Protein AF-A0A0F8YVN4-F1 (afdb_monomer_lite)

Sequence (114 aa):
MRSVQVLDEYHEPMRQLLLVSPDTLPDVWGHTLDLLEEGKEYWEKWATLESIYRGIARGKIQLWLMNDEDEFLLAMLTQITKSPKGSVLKITWVGGVDVDDAIKLFFDYMELWA

Secondary structure (DSSP, 8-state):
---------------EEEEE-TTTHHHHHHHHHHHHHHTGGGTTTT--HHHHHHHHHTTSSEEEEEE-SS-EEEEEEEEEEEETTEEEEEEEEEEES-HHHHHHHHHHHHHTT-

Radius of gyration: 17.63 Å; chains: 1; bounding box: 31×27×71 Å

Organism: NCBI:txid412755

Structure (mmCIF, N/CA/C/O backbone):
data_AF-A0A0F8YVN4-F1
#
_entry.id   AF-A0A0F8YVN4-F1
#
loop_
_atom_site.group_PDB
_atom_site.id
_atom_site.type_symbol
_atom_site.label_atom_id
_atom_site.label_alt_id
_atom_site.label_comp_id
_atom_site.label_asym_id
_atom_site.label_entity_id
_atom_site.label_seq_id
_atom_site.pdbx_PDB_ins_code
_atom_site.Cartn_x
_atom_site.Cartn_y
_atom_site.Cartn_z
_atom_site.occupancy
_atom_site.B_iso_or_equiv
_atom_site.auth_seq_id
_atom_site.auth_comp_id
_atom_site.auth_asym_id
_atom_site.auth_atom_id
_atom_site.pdbx_PDB_model_num
ATOM 1 N N . MET A 1 1 ? 12.189 12.087 -54.866 1.00 39.12 1 MET A N 1
ATOM 2 C CA . MET A 1 1 ? 12.657 11.509 -53.592 1.00 39.12 1 MET A CA 1
ATOM 3 C C . MET A 1 1 ? 11.936 12.272 -52.484 1.00 39.12 1 MET A C 1
ATOM 5 O O . MET A 1 1 ? 12.259 13.428 -52.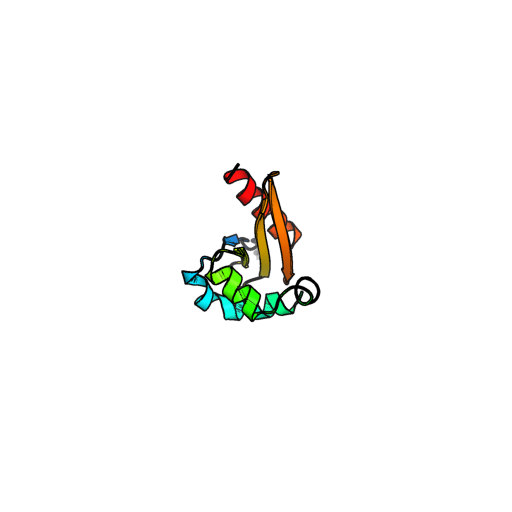264 1.00 39.12 1 MET A O 1
ATOM 9 N N . ARG A 1 2 ? 10.837 11.725 -51.943 1.00 37.06 2 ARG A N 1
ATOM 10 C CA . ARG A 1 2 ? 10.067 12.347 -50.850 1.00 37.06 2 ARG A CA 1
ATOM 11 C C . ARG A 1 2 ? 10.508 11.678 -49.555 1.00 37.06 2 ARG A C 1
ATOM 13 O O . ARG A 1 2 ? 10.359 10.467 -49.431 1.00 37.06 2 ARG A O 1
ATOM 20 N N . SER A 1 3 ? 11.087 12.458 -48.655 1.00 42.72 3 SER A N 1
ATOM 21 C CA . SER A 1 3 ? 11.450 12.026 -47.311 1.00 42.72 3 SER A CA 1
ATOM 22 C C . SER A 1 3 ? 10.173 11.710 -46.536 1.00 42.72 3 SER A C 1
ATOM 24 O O . SER A 1 3 ? 9.301 12.568 -46.413 1.00 42.72 3 SER A O 1
ATOM 26 N N . VAL A 1 4 ? 10.045 10.472 -46.066 1.00 45.59 4 VAL A N 1
ATOM 27 C CA . VAL A 1 4 ? 9.001 10.068 -45.122 1.00 45.59 4 VAL A CA 1
ATOM 28 C C . VAL A 1 4 ? 9.421 10.606 -43.757 1.00 45.59 4 VAL A C 1
ATOM 30 O O . VAL A 1 4 ? 10.449 10.194 -43.227 1.00 45.59 4 VAL A O 1
ATOM 33 N N . GLN A 1 5 ? 8.672 11.572 -43.226 1.00 51.09 5 GLN A N 1
ATOM 34 C CA . GLN A 1 5 ? 8.749 11.928 -41.813 1.00 51.09 5 GLN A CA 1
ATOM 35 C C . GLN A 1 5 ? 8.038 10.820 -41.039 1.00 51.09 5 GLN A C 1
ATOM 37 O O . GLN A 1 5 ? 6.819 10.692 -41.124 1.00 51.09 5 GLN A O 1
ATOM 42 N N . VAL A 1 6 ? 8.814 9.993 -40.343 1.00 51.91 6 VAL A N 1
ATOM 43 C CA . VAL A 1 6 ? 8.293 9.147 -39.270 1.00 51.91 6 VAL A CA 1
ATOM 44 C C . VAL A 1 6 ? 8.020 10.102 -38.116 1.00 51.91 6 VAL A C 1
ATOM 46 O O . VAL A 1 6 ? 8.949 10.636 -37.515 1.00 51.91 6 VAL A O 1
ATOM 49 N N . LEU A 1 7 ? 6.749 10.430 -37.911 1.00 49.06 7 LEU A N 1
ATOM 50 C CA . LEU A 1 7 ? 6.305 11.017 -36.659 1.00 49.06 7 LEU A CA 1
ATOM 51 C C . LEU A 1 7 ? 6.269 9.851 -35.673 1.00 49.06 7 LEU A C 1
ATOM 53 O O . LEU A 1 7 ? 5.391 9.001 -35.786 1.00 49.06 7 LEU A O 1
ATOM 57 N N . ASP A 1 8 ? 7.255 9.775 -34.780 1.00 49.19 8 ASP A N 1
ATOM 58 C CA . ASP A 1 8 ? 7.091 9.006 -33.549 1.00 49.19 8 ASP A CA 1
ATOM 59 C C . ASP A 1 8 ? 5.940 9.671 -32.791 1.00 49.19 8 ASP A C 1
ATOM 61 O O . ASP A 1 8 ? 6.083 10.753 -32.213 1.00 49.19 8 ASP A O 1
ATOM 65 N N . GLU A 1 9 ? 4.755 9.076 -32.890 1.00 51.44 9 GLU A N 1
ATOM 66 C CA . GLU A 1 9 ? 3.656 9.372 -31.988 1.00 51.44 9 GLU A CA 1
ATOM 67 C C . GLU A 1 9 ? 4.131 8.960 -30.593 1.00 51.44 9 GLU A C 1
ATOM 69 O O . GLU A 1 9 ? 4.215 7.776 -30.273 1.00 51.44 9 GLU A O 1
ATOM 74 N N . TYR A 1 10 ? 4.512 9.950 -29.782 1.00 47.62 10 TYR A N 1
ATOM 75 C CA . TYR A 1 10 ? 4.714 9.782 -28.348 1.00 47.62 10 TYR A CA 1
ATOM 76 C C . TYR A 1 10 ? 3.379 9.342 -27.741 1.00 47.62 10 TYR A C 1
ATOM 78 O O . TYR A 1 10 ? 2.558 10.167 -27.345 1.00 47.62 10 TYR A O 1
ATOM 86 N N . HIS A 1 11 ? 3.134 8.037 -27.717 1.00 58.78 11 HIS A N 1
ATOM 87 C CA . HIS A 1 11 ? 2.105 7.462 -26.876 1.00 58.78 11 HIS A CA 1
ATOM 88 C C . HIS A 1 11 ? 2.594 7.593 -25.436 1.00 58.78 11 HIS A C 1
ATOM 90 O O . HIS A 1 11 ? 3.549 6.926 -25.042 1.00 58.78 11 HIS A O 1
ATOM 96 N N . GLU A 1 12 ? 1.983 8.493 -24.663 1.00 64.75 12 GLU A N 1
ATOM 97 C CA . GLU A 1 12 ? 2.149 8.445 -23.213 1.00 64.75 12 GLU A CA 1
ATOM 98 C C . GLU A 1 12 ? 1.678 7.062 -22.741 1.00 64.75 12 GLU A C 1
ATOM 100 O O . GLU A 1 12 ? 0.552 6.667 -23.075 1.00 64.75 12 GLU A O 1
ATOM 105 N N . PRO A 1 13 ? 2.527 6.300 -22.029 1.00 69.50 13 PRO A N 1
ATOM 106 C CA . PRO A 1 13 ? 2.153 4.974 -21.576 1.00 69.50 13 PRO A CA 1
ATOM 107 C C . PRO A 1 13 ? 0.935 5.082 -20.658 1.00 69.50 13 PRO A C 1
ATOM 109 O O . PRO A 1 13 ? 0.867 5.946 -19.778 1.00 69.50 13 PRO A O 1
ATOM 112 N N . MET A 1 14 ? -0.059 4.224 -20.887 1.00 81.31 14 MET A N 1
ATOM 113 C CA . MET A 1 14 ? -1.305 4.254 -20.129 1.00 81.31 14 MET A CA 1
ATOM 114 C C . MET A 1 14 ? -1.043 3.824 -18.685 1.00 81.31 14 MET A C 1
ATOM 116 O O . MET A 1 14 ? -0.861 2.643 -18.402 1.00 81.31 14 MET A O 1
ATOM 120 N N . ARG A 1 15 ? -1.066 4.788 -17.764 1.00 87.31 15 ARG A N 1
ATOM 121 C CA . ARG A 1 15 ? -0.898 4.534 -16.330 1.00 87.31 15 ARG A CA 1
ATOM 122 C C . ARG A 1 15 ? -2.187 3.984 -15.742 1.00 87.31 15 ARG A C 1
ATOM 124 O O . ARG A 1 15 ? -3.263 4.550 -15.941 1.00 87.31 15 ARG A O 1
ATOM 131 N N . GLN A 1 16 ? -2.075 2.900 -14.987 1.00 89.12 16 GLN A N 1
ATOM 132 C CA . GLN A 1 16 ? -3.194 2.307 -14.265 1.00 89.12 16 GLN A CA 1
ATOM 133 C C . GLN A 1 16 ? -2.850 2.203 -12.788 1.00 89.12 16 GLN A C 1
ATOM 135 O O . GLN A 1 16 ? -1.752 1.797 -12.423 1.00 89.12 16 GLN A O 1
ATOM 140 N N . LEU A 1 17 ? -3.805 2.574 -11.934 1.00 91.38 17 LEU A N 1
ATOM 141 C CA . LEU A 1 17 ? -3.709 2.371 -10.494 1.00 91.38 17 LEU A CA 1
ATOM 142 C C . LEU A 1 17 ? -4.615 1.205 -10.097 1.00 91.38 17 LEU A C 1
ATOM 144 O O . LEU A 1 17 ? -5.813 1.205 -10.391 1.00 91.38 17 LEU A O 1
ATOM 148 N N . LEU A 1 18 ? -4.030 0.222 -9.422 1.00 91.75 18 LEU A N 1
ATOM 149 C CA . LEU A 1 18 ? -4.662 -1.038 -9.058 1.00 91.75 18 LEU A CA 1
ATOM 150 C C . LEU A 1 18 ? -4.693 -1.190 -7.538 1.00 91.75 18 LEU A C 1
ATOM 152 O O . LEU A 1 18 ? -3.660 -1.114 -6.872 1.00 91.75 18 LEU A O 1
ATOM 156 N N . LEU A 1 19 ? -5.876 -1.467 -6.986 1.00 93.75 19 LEU A N 1
ATOM 157 C CA . LEU A 1 19 ? -6.002 -1.946 -5.611 1.00 93.75 19 LEU A CA 1
ATOM 158 C C . LEU A 1 19 ? -5.725 -3.451 -5.583 1.00 93.75 19 LEU A C 1
ATOM 160 O O . LEU A 1 19 ? -6.491 -4.243 -6.132 1.00 93.75 19 LEU A O 1
ATOM 164 N N . VAL A 1 20 ? -4.655 -3.853 -4.904 1.00 94.44 20 VAL A N 1
ATOM 165 C CA . VAL A 1 20 ? -4.270 -5.261 -4.792 1.00 94.44 20 VAL A CA 1
ATOM 166 C C . VAL A 1 20 ? -5.216 -5.977 -3.832 1.00 94.44 20 VAL A C 1
ATOM 168 O O . VAL A 1 20 ? -5.323 -5.631 -2.651 1.00 94.44 20 VAL A O 1
ATOM 171 N N . SER A 1 21 ? -5.893 -7.008 -4.335 1.00 93.44 21 SER A N 1
ATOM 172 C CA . SER A 1 21 ? -6.716 -7.886 -3.505 1.00 93.44 21 SER A CA 1
ATOM 173 C C . SER A 1 21 ? -5.842 -8.845 -2.679 1.00 93.44 21 SER A C 1
ATOM 175 O O . SER A 1 21 ? -4.734 -9.187 -3.107 1.00 93.44 21 SER A O 1
ATOM 177 N N . PRO A 1 22 ? -6.319 -9.338 -1.520 1.00 93.12 22 PRO A N 1
ATOM 178 C CA . PRO A 1 22 ? -5.582 -10.328 -0.734 1.00 93.12 22 PRO A CA 1
ATOM 179 C C . PRO A 1 22 ? -5.213 -11.597 -1.515 1.00 93.12 22 PRO A C 1
ATOM 181 O O . PRO A 1 22 ? -4.143 -12.153 -1.280 1.00 93.12 22 PRO A O 1
ATOM 184 N N . ASP A 1 23 ? -6.062 -12.024 -2.452 1.00 93.88 23 ASP A N 1
ATOM 185 C CA . ASP A 1 23 ? -5.863 -13.253 -3.228 1.00 93.88 23 ASP A CA 1
ATOM 186 C C . ASP A 1 23 ? -4.768 -13.097 -4.292 1.00 93.88 23 ASP A C 1
ATOM 188 O O . ASP A 1 23 ? -4.030 -14.038 -4.556 1.00 93.88 23 ASP A O 1
ATOM 192 N N . THR A 1 24 ? -4.622 -11.894 -4.856 1.00 93.88 24 THR A N 1
ATOM 193 C CA . THR A 1 24 ? -3.581 -11.552 -5.844 1.00 93.88 24 THR A CA 1
ATOM 194 C C . THR A 1 24 ? -2.249 -11.162 -5.206 1.00 93.88 24 THR A C 1
ATOM 196 O O . THR A 1 24 ? -1.236 -11.054 -5.893 1.00 93.88 24 THR A O 1
ATOM 199 N N . LEU A 1 25 ? -2.230 -10.914 -3.891 1.00 95.06 25 L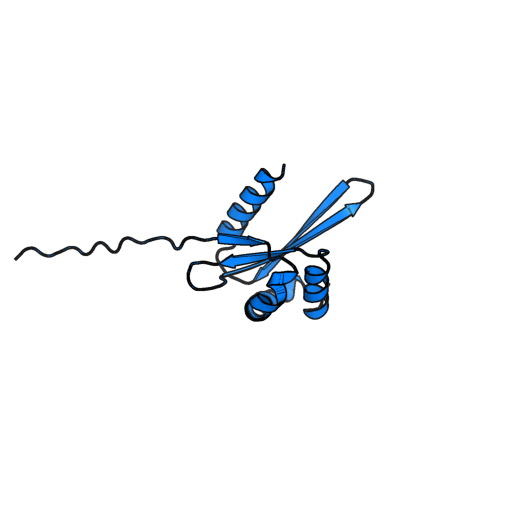EU A N 1
ATOM 200 C CA . LEU A 1 25 ? -1.042 -10.448 -3.179 1.00 95.06 25 LEU A CA 1
ATOM 201 C C . LEU A 1 25 ? 0.186 -11.359 -3.375 1.00 95.06 25 LEU A C 1
ATOM 203 O O . LEU A 1 25 ? 1.258 -10.805 -3.605 1.00 95.06 25 LEU A O 1
ATOM 207 N N . PRO A 1 26 ? 0.096 -12.706 -3.300 1.00 95.19 26 PRO A N 1
ATOM 208 C CA . PRO A 1 26 ? 1.267 -13.569 -3.472 1.00 95.19 26 PRO A CA 1
ATOM 209 C C . PRO A 1 26 ? 1.959 -13.408 -4.830 1.00 95.19 26 PRO A C 1
ATOM 211 O O . PRO A 1 26 ? 3.183 -13.510 -4.885 1.00 95.19 26 PRO A O 1
ATOM 214 N N . ASP A 1 27 ? 1.196 -13.121 -5.886 1.00 93.62 27 ASP A N 1
ATOM 215 C CA . ASP A 1 27 ? 1.707 -13.027 -7.257 1.00 93.62 27 ASP A CA 1
ATOM 216 C C . ASP A 1 27 ? 2.470 -11.719 -7.496 1.00 93.62 27 ASP A C 1
ATOM 218 O O . ASP A 1 27 ? 3.479 -11.696 -8.195 1.00 93.62 27 ASP A O 1
ATOM 222 N N . VAL A 1 28 ? 2.021 -10.626 -6.871 1.00 93.06 28 VAL A N 1
ATOM 223 C CA . VAL A 1 28 ? 2.620 -9.291 -7.045 1.00 93.06 28 VAL A CA 1
ATOM 224 C C . VAL A 1 28 ? 3.620 -8.923 -5.950 1.00 93.06 28 VAL A C 1
ATOM 226 O O . VAL A 1 28 ? 4.315 -7.910 -6.059 1.00 93.06 28 VAL A O 1
ATOM 229 N N . TRP A 1 29 ? 3.715 -9.722 -4.881 1.00 93.69 29 TRP A N 1
ATOM 230 C CA . TRP A 1 29 ? 4.526 -9.369 -3.716 1.00 93.69 29 TRP A CA 1
ATOM 231 C C . TRP A 1 29 ? 6.006 -9.202 -4.054 1.00 93.69 29 TRP A C 1
ATOM 233 O O . TRP A 1 29 ? 6.632 -8.284 -3.539 1.00 93.69 29 TRP A O 1
ATOM 243 N N . GLY A 1 30 ? 6.548 -10.037 -4.947 1.00 91.44 30 GLY A N 1
ATOM 244 C CA . GLY A 1 30 ? 7.943 -9.934 -5.386 1.00 91.44 30 GLY A CA 1
ATOM 245 C C . GLY A 1 30 ? 8.278 -8.546 -5.934 1.00 91.44 30 GLY A C 1
ATOM 246 O O . GLY A 1 30 ? 9.200 -7.911 -5.443 1.00 91.44 30 GLY A O 1
ATOM 247 N N . HIS A 1 31 ? 7.465 -8.041 -6.863 1.00 88.44 31 HIS A N 1
ATOM 248 C CA . HIS A 1 31 ? 7.624 -6.697 -7.432 1.00 88.44 31 HIS A CA 1
ATOM 249 C C . HIS A 1 31 ? 7.348 -5.585 -6.415 1.00 88.44 31 HIS A C 1
ATOM 251 O O . HIS A 1 31 ? 7.961 -4.523 -6.441 1.00 88.44 31 HIS A O 1
ATOM 257 N N . THR A 1 32 ? 6.423 -5.839 -5.490 1.00 91.62 32 THR A N 1
ATOM 258 C CA . THR A 1 32 ? 6.080 -4.887 -4.432 1.00 91.62 32 THR A CA 1
ATOM 259 C C . THR A 1 32 ? 7.247 -4.677 -3.466 1.00 91.62 32 THR A C 1
ATOM 261 O O . THR A 1 32 ? 7.409 -3.578 -2.949 1.00 91.62 32 THR A O 1
ATOM 264 N N . LEU A 1 33 ? 8.052 -5.708 -3.191 1.00 92.81 33 LEU A N 1
ATOM 265 C CA . LEU A 1 33 ? 9.142 -5.633 -2.216 1.00 92.81 33 LEU A CA 1
ATOM 266 C C . LEU A 1 33 ? 10.193 -4.585 -2.576 1.00 92.81 33 LEU A C 1
ATOM 268 O O . LEU A 1 33 ? 10.606 -3.844 -1.686 1.00 92.81 33 LEU A O 1
ATOM 272 N N . ASP A 1 34 ? 10.582 -4.504 -3.848 1.00 89.94 34 ASP A N 1
ATOM 273 C CA . ASP A 1 34 ? 11.594 -3.549 -4.306 1.00 89.94 34 ASP A CA 1
ATOM 274 C C . ASP A 1 34 ? 11.105 -2.110 -4.087 1.00 89.94 34 ASP A C 1
ATOM 276 O O . ASP A 1 34 ? 11.761 -1.323 -3.404 1.00 89.94 34 ASP A O 1
ATOM 280 N N . LEU A 1 35 ? 9.873 -1.821 -4.516 1.00 92.62 35 LEU A N 1
ATOM 281 C CA . LEU A 1 35 ? 9.214 -0.532 -4.282 1.00 92.62 35 LEU A CA 1
ATOM 282 C C . LEU A 1 35 ? 8.998 -0.246 -2.789 1.00 92.62 35 LEU A C 1
ATOM 284 O O . LEU A 1 35 ? 9.047 0.906 -2.362 1.00 92.62 35 LEU A O 1
ATOM 288 N N . LEU A 1 36 ? 8.749 -1.276 -1.969 1.00 91.62 36 LEU A N 1
ATOM 289 C CA . LEU A 1 36 ? 8.598 -1.092 -0.528 1.00 91.62 36 LEU A CA 1
ATOM 290 C C . LEU A 1 36 ? 9.927 -0.705 0.139 1.00 91.62 36 LEU A C 1
ATOM 292 O O . LEU A 1 36 ? 9.945 0.136 1.038 1.00 91.62 36 LEU A O 1
ATOM 296 N N . GLU A 1 37 ? 11.034 -1.325 -0.265 1.00 91.31 37 GLU A N 1
ATOM 297 C CA . GLU A 1 37 ? 12.361 -1.015 0.273 1.00 91.31 37 GLU A CA 1
ATOM 298 C C . GLU A 1 37 ? 12.858 0.375 -0.162 1.00 91.31 37 GLU A C 1
ATOM 300 O O . GLU A 1 37 ? 13.555 1.023 0.620 1.00 91.31 37 GLU A O 1
ATOM 305 N N . GLU A 1 38 ? 12.463 0.886 -1.334 1.00 90.56 38 GLU A N 1
ATOM 306 C CA . GLU A 1 38 ? 12.866 2.222 -1.809 1.00 90.56 38 GLU A CA 1
ATOM 307 C C . GLU A 1 38 ? 12.513 3.358 -0.837 1.00 90.56 38 GLU A C 1
ATOM 309 O O . GLU A 1 38 ? 13.354 4.207 -0.546 1.00 90.56 38 GLU A O 1
ATOM 314 N N . GLY A 1 39 ? 11.306 3.373 -0.277 1.00 87.56 39 GLY A N 1
ATOM 315 C CA . GLY A 1 39 ? 10.889 4.356 0.736 1.00 87.56 39 GLY A CA 1
ATOM 316 C C . GLY A 1 39 ? 10.657 3.718 2.091 1.00 87.56 39 GLY A C 1
ATOM 317 O O . GLY A 1 39 ? 9.750 4.086 2.845 1.00 87.56 39 GLY A O 1
ATOM 318 N N . LYS A 1 40 ? 11.550 2.793 2.437 1.00 90.56 40 LYS A N 1
ATOM 319 C CA . LYS A 1 40 ? 11.726 2.243 3.780 1.00 90.56 40 LYS A CA 1
ATOM 320 C C . LYS A 1 40 ? 11.664 3.28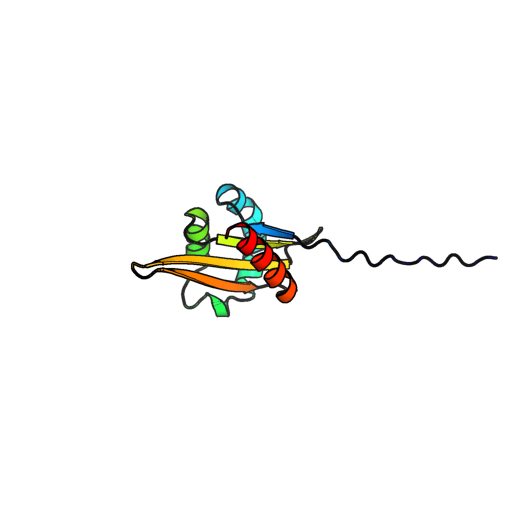8 4.889 1.00 90.56 40 LYS A C 1
ATOM 322 O O . LYS A 1 40 ? 11.011 3.058 5.908 1.00 90.56 40 LYS A O 1
ATOM 327 N N . GLU A 1 41 ? 12.257 4.462 4.675 1.00 89.88 41 GLU A N 1
ATOM 328 C CA . GLU A 1 41 ? 12.263 5.566 5.643 1.00 89.88 41 GLU A CA 1
ATOM 329 C C . GLU A 1 41 ? 10.852 6.021 6.080 1.00 89.88 41 GLU A C 1
ATOM 331 O O . GLU A 1 41 ? 10.677 6.519 7.199 1.00 89.88 41 GLU A O 1
ATOM 336 N N . TYR A 1 42 ? 9.831 5.800 5.241 1.00 87.12 42 TYR A N 1
ATOM 337 C CA . TYR A 1 42 ? 8.444 6.201 5.490 1.00 87.12 42 TYR A CA 1
ATOM 338 C C . TYR A 1 42 ? 7.625 5.179 6.287 1.00 87.12 42 TYR A C 1
ATOM 340 O O . TYR A 1 42 ? 6.570 5.540 6.818 1.00 87.12 42 TYR A O 1
ATOM 348 N N . TRP A 1 43 ? 8.083 3.927 6.423 1.00 88.81 43 TRP A N 1
ATOM 349 C CA . TRP A 1 43 ? 7.343 2.878 7.150 1.00 88.81 43 TRP A CA 1
ATOM 350 C C . TRP A 1 43 ? 8.166 2.027 8.132 1.00 88.81 43 TRP A C 1
ATOM 352 O O . TRP A 1 43 ? 7.568 1.359 8.983 1.00 88.81 43 TRP A O 1
ATOM 362 N N . GLU A 1 44 ? 9.496 2.092 8.131 1.00 93.19 44 GLU A N 1
ATOM 363 C CA . GLU A 1 44 ? 10.323 1.208 8.969 1.00 93.19 44 GLU A CA 1
ATOM 364 C C . GLU A 1 44 ? 10.184 1.457 10.479 1.00 93.19 44 GLU A C 1
ATOM 366 O O . GLU A 1 44 ? 10.315 0.538 11.284 1.00 93.19 44 GLU A O 1
ATOM 371 N N . LYS A 1 45 ? 9.861 2.688 10.900 1.00 91.19 45 LYS A N 1
ATOM 372 C CA . LYS A 1 45 ? 9.698 3.012 12.332 1.00 91.19 45 LYS A CA 1
ATOM 373 C C . LYS A 1 45 ? 8.406 2.454 12.930 1.00 91.19 45 LYS A C 1
ATOM 375 O O . LYS A 1 45 ? 8.250 2.450 14.149 1.00 91.19 45 LYS A O 1
ATOM 380 N N . TRP A 1 46 ? 7.461 2.033 12.091 1.00 89.50 46 TRP A N 1
ATOM 381 C CA . TRP A 1 46 ? 6.099 1.677 12.498 1.00 89.50 46 TRP A CA 1
ATOM 382 C C . TRP A 1 46 ? 5.718 0.254 12.075 1.00 89.50 46 TRP A C 1
ATOM 384 O O . TRP A 1 46 ? 4.753 -0.295 12.609 1.00 89.50 46 TRP A O 1
ATOM 394 N N . ALA A 1 47 ? 6.436 -0.338 11.119 1.00 91.81 47 ALA A N 1
ATOM 395 C CA . ALA A 1 47 ? 6.106 -1.626 10.535 1.00 91.81 47 ALA A CA 1
ATOM 396 C C . ALA A 1 47 ? 7.353 -2.385 10.055 1.00 91.81 47 ALA A C 1
ATOM 398 O O . ALA A 1 47 ? 8.411 -1.810 9.824 1.00 91.81 47 ALA A O 1
ATOM 399 N N . THR A 1 48 ? 7.198 -3.694 9.881 1.00 94.81 48 THR A N 1
ATOM 400 C CA . THR A 1 48 ? 8.135 -4.551 9.151 1.00 94.81 48 THR A CA 1
ATOM 401 C C . THR A 1 48 ? 7.478 -4.978 7.841 1.00 94.81 48 THR A C 1
ATOM 403 O O . THR A 1 48 ? 6.249 -4.986 7.750 1.00 94.81 48 THR A O 1
ATOM 406 N N . LEU A 1 49 ? 8.252 -5.409 6.841 1.00 94.56 49 LEU A N 1
ATOM 407 C CA . LEU A 1 49 ? 7.679 -5.975 5.609 1.00 94.56 49 LEU A CA 1
ATOM 408 C C . 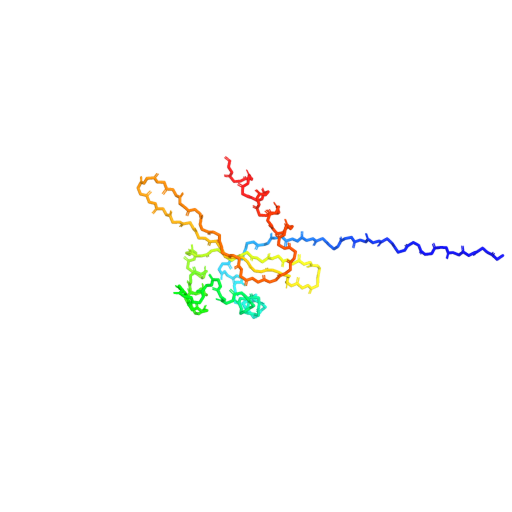LEU A 1 49 ? 6.701 -7.123 5.898 1.00 94.56 49 LEU A C 1
ATOM 410 O O . LEU A 1 49 ? 5.634 -7.204 5.296 1.00 94.56 49 LEU A O 1
ATOM 414 N N . GLU A 1 50 ? 7.019 -7.972 6.879 1.00 95.75 50 GLU A N 1
ATOM 415 C CA . GLU A 1 50 ? 6.124 -9.046 7.310 1.00 95.75 50 GLU A CA 1
ATOM 416 C C . GLU A 1 50 ? 4.810 -8.502 7.898 1.00 95.75 50 GLU A C 1
ATOM 418 O O . GLU A 1 50 ? 3.733 -9.040 7.617 1.00 95.75 50 GLU A O 1
ATOM 423 N N . SER A 1 51 ? 4.861 -7.441 8.713 1.00 95.38 51 SER A N 1
ATOM 424 C CA . SER A 1 51 ? 3.645 -6.854 9.281 1.00 95.38 51 SER A CA 1
ATOM 425 C C . SER A 1 51 ? 2.808 -6.136 8.221 1.00 95.38 51 SER A C 1
ATOM 427 O O . SER A 1 51 ? 1.579 -6.214 8.292 1.00 95.38 51 SER A O 1
ATOM 429 N N . ILE A 1 52 ? 3.448 -5.526 7.215 1.00 95.31 52 ILE A N 1
ATOM 430 C CA . ILE A 1 52 ? 2.792 -4.949 6.034 1.00 95.31 52 ILE A CA 1
ATOM 431 C C . ILE A 1 52 ? 2.083 -6.053 5.248 1.00 95.31 52 ILE A C 1
ATOM 433 O O . ILE A 1 52 ? 0.865 -5.981 5.088 1.00 95.31 52 ILE A O 1
ATOM 437 N N . TYR A 1 53 ? 2.795 -7.116 4.861 1.00 96.12 53 TYR A N 1
ATOM 438 C CA . TYR A 1 53 ? 2.231 -8.256 4.132 1.00 96.12 53 TYR A CA 1
ATOM 439 C C . TYR A 1 53 ? 1.012 -8.845 4.847 1.00 96.12 53 TYR A C 1
ATOM 441 O O . TYR A 1 53 ? -0.078 -8.953 4.285 1.00 96.12 53 TYR A O 1
ATOM 449 N N . ARG A 1 54 ? 1.161 -9.168 6.140 1.00 96.50 54 ARG A N 1
ATOM 450 C CA . ARG A 1 54 ? 0.063 -9.698 6.963 1.00 96.50 54 ARG A CA 1
ATOM 451 C C . ARG A 1 54 ? -1.078 -8.691 7.113 1.00 96.50 54 ARG A C 1
ATOM 453 O O . ARG A 1 54 ? -2.224 -9.101 7.285 1.00 96.50 54 ARG A O 1
ATOM 460 N N . GLY A 1 55 ? -0.777 -7.395 7.118 1.00 95.38 55 GLY A N 1
ATOM 461 C CA . GLY A 1 55 ? -1.765 -6.323 7.150 1.00 95.38 55 GLY A CA 1
ATOM 462 C C . GLY A 1 55 ? -2.615 -6.300 5.884 1.00 95.38 55 GLY A C 1
ATOM 463 O O . GLY A 1 55 ? -3.841 -6.246 5.996 1.00 95.38 55 GLY A O 1
ATOM 464 N N . ILE A 1 56 ? -1.979 -6.425 4.717 1.00 95.81 56 ILE A N 1
ATOM 465 C CA . ILE A 1 56 ? -2.649 -6.471 3.412 1.00 95.81 56 ILE A CA 1
ATOM 466 C C . ILE A 1 56 ? -3.485 -7.744 3.282 1.00 95.81 56 ILE A C 1
ATOM 468 O O . ILE A 1 56 ? -4.690 -7.670 3.060 1.00 95.81 56 ILE A O 1
ATOM 472 N N . ALA A 1 57 ? -2.892 -8.907 3.565 1.00 96.06 57 ALA A N 1
ATOM 473 C CA . ALA A 1 57 ? -3.577 -10.201 3.506 1.00 96.06 57 ALA A CA 1
ATOM 474 C C . ALA A 1 57 ? -4.821 -10.282 4.417 1.00 96.06 57 ALA A C 1
ATOM 476 O O . ALA A 1 57 ? -5.730 -11.070 4.179 1.00 96.06 57 ALA A O 1
ATOM 477 N N . ARG A 1 58 ? -4.875 -9.473 5.484 1.00 95.25 58 ARG A N 1
ATOM 478 C CA . ARG A 1 58 ? -6.010 -9.408 6.423 1.00 95.25 58 ARG A CA 1
ATOM 479 C C . ARG A 1 58 ? -6.981 -8.259 6.134 1.00 95.25 58 ARG A C 1
ATOM 481 O O . ARG A 1 58 ? -7.869 -8.025 6.952 1.00 95.25 58 ARG A O 1
ATOM 488 N N . GLY A 1 59 ? -6.781 -7.503 5.054 1.00 92.62 59 GLY A N 1
ATOM 489 C CA . GLY A 1 59 ? -7.590 -6.329 4.709 1.00 92.62 59 GLY A CA 1
ATOM 490 C C . GLY A 1 59 ? -7.475 -5.169 5.705 1.00 92.62 59 GLY A C 1
ATOM 491 O O . GLY A 1 59 ? -8.358 -4.319 5.773 1.00 92.62 59 GLY A O 1
ATOM 492 N N . LYS A 1 60 ? -6.416 -5.138 6.526 1.00 93.12 60 LYS A N 1
ATOM 493 C CA . LYS A 1 60 ? -6.145 -4.039 7.471 1.00 93.12 60 LYS A CA 1
ATOM 494 C C . LYS A 1 60 ? -5.352 -2.903 6.834 1.00 93.12 60 LYS A C 1
ATOM 496 O O . LYS A 1 60 ? -5.395 -1.785 7.339 1.00 93.12 60 LYS A O 1
ATOM 501 N N . ILE A 1 61 ? -4.600 -3.223 5.789 1.00 95.12 61 ILE A N 1
ATOM 502 C CA . ILE A 1 61 ? -3.838 -2.303 4.952 1.00 95.12 61 ILE A CA 1
ATOM 503 C C . ILE A 1 61 ? -4.283 -2.576 3.518 1.00 95.12 61 ILE A C 1
ATOM 505 O O . ILE A 1 61 ? -4.536 -3.719 3.153 1.00 95.12 61 ILE A O 1
ATOM 509 N N . GLN A 1 62 ? -4.406 -1.530 2.722 1.00 95.62 62 GLN A N 1
ATOM 510 C CA . GLN A 1 62 ? -4.675 -1.610 1.296 1.00 95.62 62 GLN A CA 1
ATOM 511 C C . GLN A 1 62 ? -3.384 -1.265 0.563 1.00 95.62 62 GLN A C 1
ATOM 513 O O . GLN A 1 62 ? -2.805 -0.207 0.817 1.00 95.62 62 GLN A O 1
ATOM 518 N N . LEU A 1 63 ? -2.935 -2.166 -0.306 1.00 95.50 63 LEU A N 1
ATOM 519 C CA . LEU A 1 63 ? -1.808 -1.937 -1.199 1.00 95.50 63 LEU A CA 1
ATOM 520 C C . LEU A 1 63 ? -2.340 -1.467 -2.548 1.00 95.50 63 LEU A C 1
ATOM 522 O O . LEU A 1 63 ? -3.181 -2.131 -3.149 1.00 95.50 63 LEU A O 1
ATOM 526 N N . TRP A 1 64 ? -1.819 -0.341 -3.002 1.00 95.38 64 TRP A N 1
ATOM 527 C CA . TRP A 1 64 ? -2.058 0.217 -4.318 1.00 95.38 64 TRP A CA 1
ATOM 528 C C . TRP A 1 64 ? -0.767 0.129 -5.114 1.00 95.38 64 TRP A C 1
ATOM 530 O O . TRP A 1 64 ? 0.282 0.551 -4.622 1.00 95.38 64 TRP A O 1
ATOM 540 N N . LEU A 1 65 ? -0.855 -0.415 -6.320 1.00 94.19 65 LEU A N 1
ATOM 541 C CA . LEU A 1 65 ? 0.250 -0.453 -7.265 1.00 94.19 65 LEU A CA 1
ATOM 542 C C . LEU A 1 65 ? -0.128 0.368 -8.490 1.00 94.19 65 LEU A C 1
ATOM 544 O O . LEU A 1 65 ? -1.241 0.228 -8.998 1.00 94.19 65 LEU A O 1
ATOM 548 N N . MET A 1 66 ? 0.781 1.225 -8.939 1.00 93.25 66 MET A N 1
ATOM 549 C CA . MET A 1 66 ? 0.674 1.852 -10.250 1.00 93.25 66 MET A CA 1
ATOM 550 C C . MET A 1 66 ? 1.588 1.113 -11.212 1.00 93.25 66 MET A C 1
ATOM 552 O O . MET A 1 66 ? 2.734 0.824 -10.867 1.00 93.25 66 MET A O 1
ATOM 556 N N . ASN A 1 67 ? 1.093 0.832 -12.405 1.00 91.25 67 ASN A N 1
ATOM 557 C CA . ASN A 1 67 ? 1.870 0.243 -13.481 1.00 91.25 67 ASN A CA 1
ATOM 558 C C . ASN A 1 67 ? 1.634 0.990 -14.791 1.00 91.25 67 ASN A C 1
ATOM 560 O O . ASN A 1 67 ? 0.621 1.679 -14.957 1.00 91.25 67 ASN A O 1
ATOM 564 N N . ASP A 1 68 ? 2.569 0.816 -15.711 1.00 88.44 68 ASP A N 1
ATOM 565 C CA . ASP A 1 68 ? 2.329 0.989 -17.137 1.00 88.44 68 ASP A CA 1
ATOM 566 C C . ASP A 1 68 ? 2.196 -0.387 -17.822 1.00 88.44 68 ASP A C 1
ATOM 568 O O . ASP A 1 68 ? 1.851 -1.380 -17.171 1.00 88.44 68 ASP A O 1
ATOM 572 N N . GLU A 1 69 ? 2.379 -0.446 -19.143 1.00 80.44 69 GLU A N 1
ATOM 573 C CA . GLU A 1 69 ? 2.263 -1.690 -19.912 1.00 80.44 69 GLU A CA 1
ATOM 574 C C . GLU A 1 69 ? 3.338 -2.728 -19.543 1.00 80.44 69 GLU A C 1
ATOM 576 O O . GLU A 1 69 ? 3.086 -3.926 -19.695 1.00 80.44 69 GLU A O 1
ATOM 581 N N . ASP A 1 70 ? 4.488 -2.293 -19.018 1.00 79.81 70 ASP A N 1
ATOM 582 C CA . ASP A 1 70 ? 5.688 -3.120 -18.888 1.00 79.81 70 ASP A CA 1
ATOM 583 C C . ASP A 1 70 ? 6.081 -3.394 -17.426 1.00 79.81 70 ASP A C 1
ATOM 585 O O . ASP A 1 70 ? 6.584 -4.484 -17.126 1.00 79.81 70 ASP A O 1
ATOM 589 N N . GLU A 1 71 ? 5.850 -2.457 -16.496 1.00 88.25 71 GLU A N 1
ATOM 590 C CA . GLU A 1 71 ? 6.330 -2.594 -15.116 1.00 88.25 71 GLU A CA 1
ATOM 591 C C . GLU A 1 71 ? 5.492 -1.887 -14.036 1.00 88.25 71 GLU A C 1
ATOM 593 O O . GLU A 1 71 ? 4.667 -1.008 -14.290 1.00 88.25 71 GLU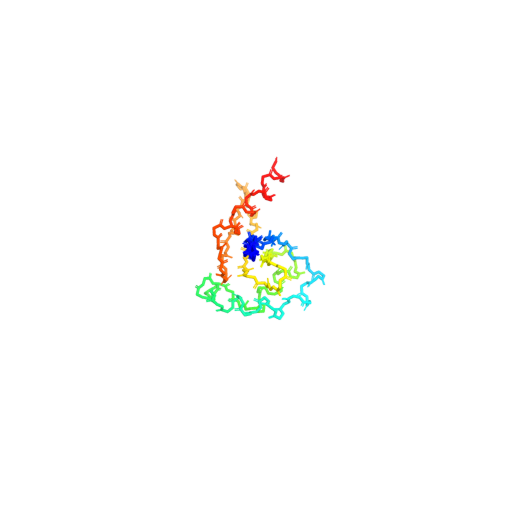 A O 1
ATOM 598 N N . PHE A 1 72 ? 5.713 -2.289 -12.777 1.00 91.25 72 PHE A N 1
ATOM 599 C CA . PHE A 1 72 ? 5.178 -1.581 -11.615 1.00 91.25 72 PHE A CA 1
ATOM 600 C C . PHE A 1 72 ? 6.060 -0.378 -11.293 1.00 91.25 72 PHE A C 1
ATOM 602 O O . PHE A 1 72 ? 7.219 -0.526 -10.918 1.00 91.25 72 PHE A O 1
ATOM 609 N N . LEU A 1 73 ? 5.469 0.807 -11.383 1.00 91.19 73 LEU A N 1
ATOM 610 C CA . LEU A 1 73 ? 6.151 2.086 -11.239 1.00 91.19 73 LEU A CA 1
ATOM 611 C C . LEU A 1 73 ? 6.086 2.641 -9.823 1.00 91.19 73 LEU A C 1
ATOM 613 O O . LEU A 1 73 ? 6.929 3.459 -9.469 1.00 91.19 73 LEU A O 1
ATOM 617 N N . LEU A 1 74 ? 5.066 2.272 -9.037 1.00 92.88 74 LEU A N 1
ATOM 618 C CA . LEU A 1 74 ? 4.836 2.853 -7.714 1.00 92.88 74 LEU A CA 1
ATOM 619 C C . LEU A 1 74 ? 4.068 1.923 -6.779 1.00 92.88 74 LEU A C 1
ATOM 621 O O . LEU A 1 74 ? 3.134 1.235 -7.193 1.00 92.88 74 LEU A O 1
ATOM 625 N N . ALA A 1 75 ? 4.414 1.984 -5.490 1.00 94.44 75 ALA A N 1
ATOM 626 C CA . ALA A 1 75 ? 3.664 1.364 -4.405 1.00 94.44 75 ALA A CA 1
ATOM 627 C C . ALA A 1 75 ? 3.193 2.397 -3.371 1.00 94.44 75 ALA A C 1
ATOM 629 O O . ALA A 1 75 ? 3.965 3.191 -2.821 1.00 94.44 75 ALA A O 1
ATOM 630 N N . MET A 1 76 ? 1.904 2.334 -3.044 1.00 94.38 76 MET A N 1
ATOM 631 C CA . MET A 1 76 ? 1.275 3.137 -2.002 1.00 94.38 76 MET A CA 1
ATOM 632 C C . MET A 1 76 ? 0.495 2.241 -1.044 1.00 94.38 76 MET A C 1
ATOM 634 O O . MET A 1 76 ? -0.233 1.335 -1.441 1.00 94.38 76 MET A O 1
ATOM 638 N N . LEU A 1 77 ? 0.600 2.534 0.248 1.00 94.19 77 LEU A N 1
ATOM 639 C CA . LEU A 1 77 ? -0.184 1.886 1.286 1.00 94.19 77 LEU A CA 1
ATOM 640 C C . LEU A 1 77 ? -1.234 2.850 1.816 1.00 94.19 77 LEU A C 1
ATOM 642 O O . LEU A 1 77 ? -0.952 4.012 2.108 1.00 94.19 77 LEU A O 1
ATOM 646 N N . THR A 1 78 ? -2.443 2.349 2.018 1.00 94.25 78 THR A N 1
ATOM 647 C CA . THR A 1 78 ? -3.488 3.093 2.718 1.00 94.25 78 THR A CA 1
ATOM 648 C C . THR A 1 78 ? -4.083 2.268 3.845 1.00 94.25 78 THR A C 1
ATOM 650 O O . THR A 1 78 ? -4.071 1.036 3.833 1.00 94.25 78 THR A O 1
ATOM 653 N N . GLN A 1 79 ? -4.567 2.952 4.873 1.00 93.50 79 GLN A N 1
ATOM 654 C CA . GLN A 1 79 ? -5.206 2.323 6.016 1.00 93.50 79 GLN A CA 1
ATOM 655 C C . GLN A 1 79 ? -6.327 3.213 6.532 1.00 93.50 79 GLN A C 1
ATOM 657 O O . GLN A 1 79 ? -6.115 4.387 6.835 1.00 93.50 79 GLN A O 1
ATOM 662 N N . ILE A 1 80 ? -7.509 2.628 6.711 1.00 91.44 80 ILE A N 1
ATOM 663 C CA . ILE A 1 80 ? -8.649 3.308 7.321 1.00 91.44 80 ILE A CA 1
ATOM 664 C C . ILE A 1 80 ? -8.739 2.894 8.788 1.00 91.44 80 ILE A C 1
ATOM 666 O O . ILE A 1 80 ? -8.985 1.733 9.114 1.00 91.44 80 ILE A O 1
ATOM 670 N N . THR A 1 81 ? -8.578 3.861 9.686 1.00 90.38 81 THR A N 1
ATOM 671 C CA . THR A 1 81 ? -8.781 3.666 11.124 1.00 90.38 81 THR A CA 1
ATOM 672 C C . THR A 1 81 ? -10.111 4.276 11.532 1.00 90.38 81 THR A C 1
ATOM 674 O O . THR A 1 81 ? -10.311 5.485 11.427 1.00 90.38 81 THR A O 1
ATOM 677 N N . LYS A 1 82 ? -11.033 3.442 12.016 1.00 89.56 82 LYS A N 1
ATOM 678 C CA . LYS A 1 82 ? -12.321 3.900 12.545 1.00 89.56 82 LYS A CA 1
ATOM 679 C C . LYS A 1 82 ? -12.167 4.292 14.012 1.00 89.56 82 LYS A C 1
ATOM 681 O O . LYS A 1 82 ? -11.650 3.519 14.814 1.00 89.56 82 LYS A O 1
ATOM 686 N N . SER A 1 83 ? -12.648 5.477 14.364 1.00 90.00 83 SER A N 1
ATOM 687 C CA . SER A 1 83 ? -12.749 5.959 15.740 1.00 90.00 83 SER A CA 1
ATOM 688 C C . SER A 1 83 ? -14.195 6.369 16.042 1.00 90.00 83 SER A C 1
ATOM 690 O O . SER A 1 83 ? -14.956 6.642 15.110 1.00 90.00 83 SER A O 1
ATOM 692 N N . PRO A 1 84 ? -14.599 6.486 17.320 1.00 91.19 84 PRO A N 1
ATOM 693 C CA . PRO A 1 84 ? -15.947 6.945 17.665 1.00 91.19 84 PRO A CA 1
ATOM 694 C C . PRO A 1 84 ? -16.309 8.326 17.097 1.00 91.19 84 PRO A C 1
ATOM 696 O O . PRO A 1 84 ? -17.484 8.635 16.953 1.00 91.19 84 PRO A O 1
ATOM 699 N N . LYS A 1 85 ? -15.309 9.165 16.793 1.00 91.38 85 LYS A N 1
ATOM 700 C CA . LYS A 1 85 ? -15.498 10.533 16.288 1.00 91.38 85 LYS A CA 1
ATOM 701 C C . LYS A 1 85 ? -15.394 10.643 14.763 1.00 91.38 85 LYS A C 1
ATOM 703 O O . LYS A 1 85 ? -15.538 11.741 14.240 1.00 91.38 85 LYS A O 1
ATOM 708 N N . GLY A 1 86 ? -15.127 9.542 14.058 1.00 90.25 86 GLY A N 1
ATOM 709 C CA . GLY A 1 86 ? -14.955 9.535 12.606 1.00 90.25 86 GLY A CA 1
ATOM 710 C C . GLY A 1 86 ? -13.908 8.533 12.130 1.00 90.25 86 GLY A C 1
ATOM 711 O O . GLY A 1 86 ? -13.261 7.849 12.929 1.00 90.25 86 GLY A O 1
ATOM 712 N N . SER A 1 87 ? -13.738 8.458 10.814 1.00 90.44 87 SER A N 1
ATOM 713 C CA . SER A 1 87 ? -12.732 7.611 10.170 1.00 90.44 87 SER A CA 1
ATOM 714 C C . SER A 1 87 ? -11.534 8.451 9.741 1.00 90.44 87 SER A C 1
ATOM 716 O O . SER A 1 87 ? -11.703 9.563 9.251 1.00 90.44 87 SER A O 1
ATOM 718 N N . VAL A 1 88 ? -10.330 7.912 9.917 1.00 90.25 88 VAL A N 1
ATOM 719 C CA . VAL A 1 88 ? -9.078 8.520 9.459 1.00 90.25 88 VAL A CA 1
ATOM 720 C C . VAL A 1 88 ? -8.501 7.643 8.359 1.00 90.25 88 VAL A C 1
ATOM 722 O O . VAL A 1 88 ? -8.220 6.469 8.601 1.00 90.25 88 VAL A O 1
ATOM 725 N N . LEU A 1 89 ? -8.317 8.216 7.170 1.00 90.88 89 LEU A N 1
ATOM 726 C CA . LEU A 1 89 ? -7.538 7.611 6.097 1.00 90.88 89 LEU A CA 1
ATOM 727 C C . LEU A 1 89 ? -6.076 8.029 6.272 1.00 90.88 89 LEU A C 1
ATOM 729 O O . LEU A 1 89 ? -5.748 9.212 6.210 1.00 90.88 89 LEU A O 1
ATOM 733 N N . LYS A 1 90 ? -5.200 7.055 6.507 1.00 90.94 90 LYS A N 1
ATOM 734 C CA . LYS A 1 90 ? -3.752 7.243 6.451 1.00 90.94 90 LYS A CA 1
ATOM 735 C C . LYS A 1 90 ? -3.271 6.795 5.079 1.00 90.94 90 LYS A C 1
ATOM 737 O O . LYS A 1 90 ? -3.519 5.653 4.703 1.00 90.94 90 LYS A O 1
ATOM 742 N N . ILE A 1 91 ? -2.562 7.676 4.385 1.00 89.94 91 ILE A N 1
ATOM 743 C CA . ILE A 1 91 ? -1.858 7.375 3.137 1.00 89.94 91 ILE A CA 1
ATOM 744 C C . ILE A 1 91 ? -0.364 7.341 3.458 1.00 89.94 91 ILE A C 1
ATOM 746 O O . ILE A 1 91 ? 0.140 8.184 4.201 1.00 89.94 91 ILE A O 1
ATOM 750 N N . THR A 1 92 ? 0.338 6.318 2.991 1.00 87.38 92 THR A N 1
ATOM 751 C CA . THR A 1 92 ? 1.784 6.152 3.153 1.00 87.38 92 THR A CA 1
ATOM 752 C C . THR A 1 92 ? 2.364 5.802 1.796 1.00 87.38 92 THR A C 1
ATOM 754 O O . THR A 1 92 ? 2.138 4.709 1.280 1.00 87.38 92 THR A O 1
ATOM 757 N N . TRP A 1 93 ? 3.080 6.759 1.217 1.00 79.44 93 TRP A N 1
ATOM 758 C CA . TRP A 1 93 ? 3.848 6.560 -0.005 1.00 79.44 93 TRP A CA 1
ATOM 759 C C . TRP A 1 93 ? 5.067 5.730 0.322 1.00 79.44 93 TRP A C 1
ATOM 761 O O . TRP A 1 93 ? 5.730 6.010 1.325 1.00 79.44 93 TRP A O 1
ATOM 771 N N . VAL A 1 94 ? 5.312 4.695 -0.478 1.00 76.69 94 VAL A N 1
ATOM 772 C CA . VAL A 1 94 ? 6.397 3.777 -0.175 1.00 76.69 94 VAL A CA 1
ATOM 773 C C . VAL A 1 94 ? 7.505 3.783 -1.203 1.00 76.69 94 VAL A C 1
ATOM 775 O O . VAL A 1 94 ? 8.637 3.662 -0.791 1.00 76.69 94 VAL A O 1
ATOM 778 N N . GLY A 1 95 ? 7.259 3.991 -2.485 1.00 82.44 95 GLY A N 1
ATOM 779 C CA . GLY A 1 95 ? 8.370 4.052 -3.435 1.00 82.44 95 GLY A CA 1
ATOM 780 C C . GLY A 1 95 ? 7.890 4.083 -4.865 1.00 82.44 95 GLY A C 1
ATOM 781 O O . GLY A 1 95 ? 6.700 3.858 -5.107 1.00 82.44 95 GLY A O 1
ATOM 782 N N . GLY A 1 96 ? 8.809 4.376 -5.780 1.00 84.75 96 GLY A N 1
ATOM 783 C CA . GLY A 1 96 ? 8.514 4.538 -7.192 1.00 84.75 96 GLY A CA 1
ATOM 784 C C . GLY A 1 96 ? 8.533 5.968 -7.728 1.00 84.75 96 GLY A C 1
ATOM 785 O O . GLY A 1 96 ? 8.893 6.934 -7.048 1.00 84.75 96 GLY A O 1
ATOM 786 N N . VAL A 1 97 ? 8.134 6.084 -8.990 1.00 83.12 97 VAL A N 1
ATOM 787 C CA . VAL A 1 97 ? 8.157 7.316 -9.788 1.00 83.12 97 VAL A CA 1
ATOM 788 C C . VAL A 1 97 ? 6.744 7.836 -10.056 1.00 83.12 97 VAL A C 1
ATOM 790 O O . VAL A 1 97 ? 5.750 7.186 -9.739 1.00 83.12 97 VAL A O 1
ATOM 793 N N . ASP A 1 98 ? 6.649 9.045 -10.618 1.00 84.88 98 ASP A N 1
ATOM 794 C CA . ASP A 1 98 ? 5.384 9.614 -11.104 1.00 84.88 98 ASP A CA 1
ATOM 795 C C . ASP A 1 98 ? 4.271 9.742 -10.046 1.00 84.88 98 ASP A C 1
ATOM 797 O O . ASP A 1 98 ? 3.078 9.580 -10.314 1.00 84.88 98 ASP A O 1
ATOM 801 N N . VAL A 1 99 ? 4.671 10.098 -8.823 1.00 84.31 99 VAL A N 1
ATOM 802 C CA . VAL A 1 99 ? 3.779 10.273 -7.665 1.00 84.31 99 VAL A CA 1
ATOM 803 C C . VAL A 1 99 ? 2.615 11.225 -7.961 1.00 84.31 99 VAL A C 1
ATOM 805 O O . VAL A 1 99 ? 1.494 10.960 -7.531 1.00 84.31 99 VAL A O 1
ATOM 808 N N . ASP A 1 100 ? 2.845 12.303 -8.714 1.00 84.81 100 ASP A N 1
ATOM 809 C CA . ASP A 1 100 ? 1.798 13.276 -9.053 1.00 84.81 100 ASP A CA 1
ATOM 810 C C . ASP A 1 100 ? 0.646 12.650 -9.846 1.00 84.81 100 ASP A C 1
ATOM 812 O O . ASP A 1 100 ? -0.516 13.005 -9.637 1.00 84.81 100 ASP A O 1
ATOM 816 N N . ASP A 1 101 ? 0.940 11.691 -10.721 1.00 84.81 101 ASP A N 1
ATOM 817 C CA . ASP A 1 101 ? -0.089 11.008 -11.500 1.00 84.81 101 ASP A CA 1
ATOM 818 C C . ASP A 1 101 ? -0.758 9.899 -10.696 1.00 84.81 101 ASP A C 1
ATOM 820 O O . ASP A 1 101 ? -1.983 9.771 -10.739 1.00 84.81 101 ASP A O 1
ATOM 824 N N . ALA A 1 102 ? 0.004 9.183 -9.866 1.00 85.50 102 ALA A N 1
ATOM 825 C CA . ALA A 1 102 ? -0.562 8.235 -8.912 1.00 85.50 102 ALA A CA 1
ATOM 826 C C . ALA A 1 102 ? -1.556 8.914 -7.953 1.00 85.50 102 ALA A C 1
ATOM 828 O O . ALA A 1 102 ? -2.610 8.353 -7.651 1.00 85.50 102 ALA A O 1
ATOM 829 N N . ILE A 1 103 ? -1.251 10.136 -7.498 1.00 85.31 103 ILE A N 1
ATOM 830 C CA . ILE A 1 103 ? -2.129 10.940 -6.641 1.00 85.31 103 ILE A CA 1
ATOM 831 C C . ILE A 1 103 ? -3.429 11.301 -7.360 1.00 85.31 103 ILE A C 1
ATOM 833 O O . ILE A 1 103 ? -4.499 11.141 -6.771 1.00 85.31 103 ILE A O 1
ATOM 837 N N . LYS A 1 104 ? -3.354 11.785 -8.607 1.00 86.75 104 LYS A N 1
ATOM 838 C CA . LYS A 1 104 ? -4.552 12.125 -9.394 1.00 86.75 104 LYS A CA 1
ATOM 839 C C . LYS A 1 104 ? -5.449 10.902 -9.558 1.00 86.75 104 LYS A C 1
ATOM 841 O O . LYS A 1 104 ? -6.604 10.946 -9.149 1.00 86.75 104 LYS A O 1
ATOM 846 N N . LEU A 1 105 ? -4.879 9.789 -10.030 1.00 86.75 105 LEU A N 1
ATOM 847 C CA . LEU A 1 105 ? -5.607 8.531 -10.205 1.00 86.75 105 LEU A CA 1
ATOM 848 C C . LEU A 1 105 ? -6.230 8.051 -8.890 1.00 86.75 105 LEU A C 1
ATOM 850 O O . LEU A 1 105 ? -7.378 7.613 -8.868 1.00 86.75 105 LEU A O 1
ATOM 854 N N . PHE A 1 106 ? -5.503 8.148 -7.775 1.00 87.19 106 PHE A N 1
ATOM 855 C CA . PHE A 1 106 ? -6.026 7.759 -6.469 1.00 87.19 106 PHE A CA 1
ATOM 856 C C . PHE A 1 106 ? -7.223 8.612 -6.041 1.00 87.19 106 PHE A C 1
ATOM 858 O O . PHE A 1 106 ? -8.210 8.067 -5.545 1.00 87.19 106 PHE A O 1
ATOM 865 N N . PHE A 1 107 ? -7.159 9.933 -6.218 1.00 86.31 107 PHE A N 1
ATOM 866 C CA . PHE A 1 107 ? -8.280 10.801 -5.870 1.00 86.31 107 PHE A CA 1
ATOM 867 C C . PHE A 1 107 ? -9.490 10.573 -6.773 1.00 86.31 107 PHE A C 1
ATOM 869 O O . PHE A 1 107 ? -10.594 10.489 -6.241 1.00 86.31 107 PHE A O 1
ATOM 876 N N . ASP A 1 108 ? -9.287 10.343 -8.071 1.00 85.94 108 ASP A N 1
ATOM 877 C CA . ASP A 1 108 ? -10.368 9.965 -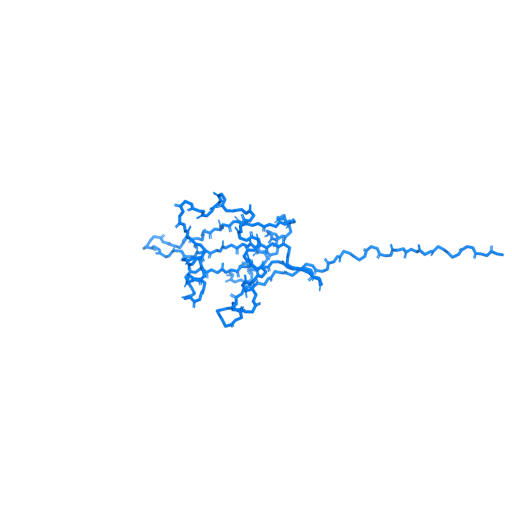8.988 1.00 85.94 108 ASP A CA 1
ATOM 878 C C . ASP A 1 108 ? -11.071 8.682 -8.507 1.00 85.94 108 ASP A C 1
ATOM 880 O O . ASP A 1 108 ? -12.300 8.614 -8.445 1.00 85.94 108 ASP A O 1
ATOM 884 N N . TYR A 1 109 ? -10.303 7.674 -8.069 1.00 82.50 109 TYR A N 1
ATOM 885 C CA . TYR A 1 109 ? -10.869 6.470 -7.458 1.00 82.50 109 TYR A CA 1
ATOM 886 C C . TYR A 1 109 ? -11.631 6.767 -6.168 1.00 82.50 109 TYR A C 1
ATOM 888 O O . TYR A 1 109 ? -12.686 6.185 -5.953 1.00 82.50 109 TYR A O 1
ATOM 896 N N . MET A 1 110 ? -11.129 7.641 -5.298 1.00 79.06 110 MET A N 1
ATOM 897 C CA . MET A 1 110 ? -11.803 7.971 -4.039 1.00 79.06 110 MET A CA 1
ATOM 898 C C . MET A 1 110 ? -13.113 8.739 -4.254 1.00 79.06 110 MET A C 1
ATOM 900 O O . MET A 1 110 ? -14.078 8.490 -3.531 1.00 79.06 110 MET A O 1
ATOM 904 N N . GLU A 1 111 ? -13.167 9.641 -5.236 1.00 72.88 111 GLU A N 1
ATOM 905 C CA . GLU A 1 111 ? -14.375 10.403 -5.576 1.00 72.88 111 GLU A CA 1
ATOM 906 C C . GLU A 1 111 ? -15.504 9.505 -6.092 1.00 72.88 111 GLU A C 1
ATOM 908 O O . GLU A 1 111 ? -16.667 9.760 -5.797 1.00 72.88 111 GLU A O 1
ATOM 913 N N . LEU A 1 112 ? -15.182 8.402 -6.776 1.00 69.06 112 LEU A N 1
ATOM 914 C CA . LEU A 1 112 ? -16.177 7.422 -7.231 1.00 69.06 112 LEU A CA 1
ATOM 915 C C . LEU A 1 112 ? -16.867 6.656 -6.090 1.00 69.06 112 LEU A C 1
ATOM 917 O O . LEU A 1 112 ? -17.904 6.029 -6.311 1.00 69.06 112 LEU A O 1
ATOM 921 N N . TRP A 1 113 ? -16.287 6.655 -4.889 1.00 57.03 113 TRP A N 1
ATOM 922 C CA . TRP A 1 113 ? -16.832 5.956 -3.722 1.00 57.03 113 TRP A CA 1
ATOM 923 C C . TRP A 1 113 ? -17.637 6.872 -2.788 1.00 57.03 113 TRP A C 1
ATOM 925 O O . TRP A 1 113 ? -18.264 6.359 -1.855 1.00 57.03 113 TRP A O 1
ATOM 935 N N . ALA A 1 114 ? -17.593 8.192 -3.002 1.00 49.72 114 ALA A N 1
ATOM 936 C CA . ALA A 1 114 ? -18.287 9.206 -2.203 1.00 49.72 114 ALA A CA 1
ATOM 937 C C . ALA A 1 114 ? -19.691 9.510 -2.752 1.00 49.72 114 ALA A C 1
ATOM 939 O O . ALA A 1 114 ? -20.594 9.732 -1.910 1.00 49.72 114 ALA A O 1
#

Foldseek 3Di:
DDDDPPDPPPDPFDKDKDWDALVCCVVCVVQVVVLQVAQCVQPVVPDDSVRQNVCRNVVQKIWMWMDTPPGTFFIKIWGWDDDPVGIDIDITGRGGDDVVVVVVNVVVVVVVVD

pLDDT: mean 84.87, std 14.39, range [37.06, 96.5]